Protein AF-A0A327JX13-F1 (afdb_monomer_lite)

Structure (mmCIF, N/CA/C/O backbone):
data_AF-A0A327JX13-F1
#
_entry.id   AF-A0A327JX13-F1
#
loop_
_atom_site.group_PDB
_atom_site.id
_atom_site.type_symbol
_atom_site.label_atom_id
_atom_site.label_alt_id
_atom_site.label_comp_id
_atom_site.label_asym_id
_atom_site.label_entity_id
_atom_site.label_seq_id
_atom_site.pdbx_PDB_ins_code
_atom_site.Cartn_x
_atom_site.Cartn_y
_atom_site.Cartn_z
_atom_site.occupancy
_atom_site.B_iso_or_equiv
_atom_site.auth_seq_id
_atom_site.auth_comp_id
_atom_site.auth_asym_id
_atom_site.auth_atom_id
_atom_site.pdbx_PDB_model_num
ATOM 1 N N . ASN A 1 1 ? 0.030 -0.473 -1.514 1.00 98.06 1 ASN A N 1
ATOM 2 C CA . ASN A 1 1 ? 0.776 -1.467 -2.323 1.00 98.06 1 ASN A CA 1
ATOM 3 C C . ASN A 1 1 ? 2.258 -1.378 -2.004 1.00 98.06 1 ASN A C 1
ATOM 5 O O . ASN A 1 1 ? 2.809 -0.287 -2.056 1.00 98.06 1 ASN A O 1
ATOM 9 N N . GLY A 1 2 ? 2.884 -2.495 -1.646 1.00 98.06 2 GLY A N 1
ATOM 10 C CA . GLY A 1 2 ? 4.286 -2.564 -1.253 1.00 98.06 2 GLY A CA 1
ATOM 11 C C . GLY A 1 2 ? 5.279 -2.650 -2.417 1.00 98.06 2 GLY A C 1
ATOM 12 O O . GLY A 1 2 ? 4.936 -2.317 -3.561 1.00 98.06 2 GLY A O 1
ATOM 13 N N . PRO A 1 3 ? 6.525 -3.071 -2.138 1.00 97.69 3 PRO A N 1
ATOM 14 C CA . PRO A 1 3 ? 7.640 -2.944 -3.057 1.00 97.69 3 PRO A CA 1
ATOM 15 C C . PRO A 1 3 ? 7.467 -3.740 -4.347 1.00 97.69 3 PRO A C 1
ATOM 17 O O . PRO A 1 3 ? 6.881 -4.821 -4.368 1.00 97.69 3 PRO A O 1
ATOM 20 N N . ASN A 1 4 ? 8.044 -3.204 -5.423 1.00 94.94 4 ASN A N 1
ATOM 21 C CA . ASN A 1 4 ? 8.062 -3.738 -6.789 1.00 94.94 4 ASN A CA 1
ATOM 22 C C . ASN A 1 4 ? 6.701 -3.838 -7.496 1.00 94.94 4 ASN A C 1
ATOM 24 O O . ASN A 1 4 ? 6.681 -4.115 -8.696 1.00 94.94 4 ASN A O 1
ATOM 28 N N . LEU A 1 5 ? 5.574 -3.572 -6.827 1.00 94.00 5 LEU A N 1
ATOM 29 C CA . LEU A 1 5 ? 4.250 -3.617 -7.464 1.00 94.00 5 LEU A CA 1
ATOM 30 C C . LEU A 1 5 ? 4.049 -2.513 -8.511 1.00 94.00 5 LEU A C 1
ATOM 32 O O . LEU A 1 5 ? 3.257 -2.680 -9.432 1.00 94.00 5 LEU A O 1
ATOM 36 N N . ASN A 1 6 ? 4.831 -1.432 -8.462 1.00 93.81 6 ASN A N 1
ATOM 37 C CA . ASN A 1 6 ? 4.913 -0.453 -9.551 1.00 93.81 6 ASN A CA 1
ATOM 38 C C . ASN A 1 6 ? 5.450 -1.037 -10.871 1.00 93.81 6 ASN A 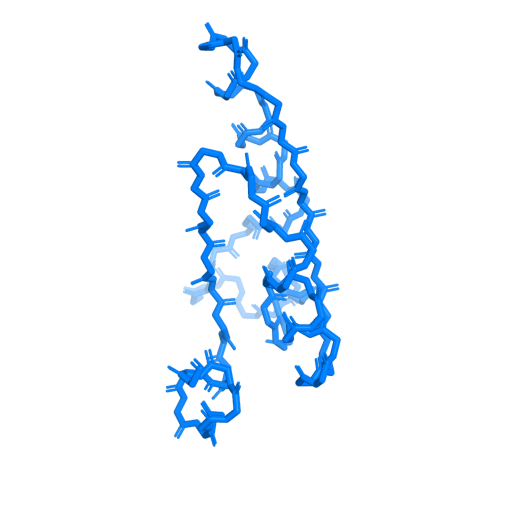C 1
ATOM 40 O O . ASN A 1 6 ? 5.392 -0.371 -11.900 1.00 93.81 6 ASN A O 1
ATOM 44 N N . ARG A 1 7 ? 6.003 -2.257 -10.854 1.00 91.31 7 ARG A N 1
ATOM 45 C CA . ARG A 1 7 ? 6.527 -2.949 -12.039 1.00 91.31 7 ARG A CA 1
ATOM 46 C C . ARG A 1 7 ? 5.565 -3.990 -12.621 1.00 91.31 7 ARG A C 1
ATOM 48 O O . ARG A 1 7 ? 5.956 -4.683 -13.564 1.00 91.31 7 ARG A O 1
ATOM 55 N N . LEU A 1 8 ? 4.350 -4.121 -12.078 1.00 88.00 8 LEU A N 1
ATOM 56 C CA . LEU A 1 8 ? 3.307 -4.977 -12.657 1.00 88.00 8 LEU A CA 1
ATOM 57 C C . LEU A 1 8 ? 3.045 -4.601 -14.124 1.00 88.00 8 LEU A C 1
ATOM 59 O O . LEU A 1 8 ? 3.106 -3.428 -14.490 1.00 88.00 8 LEU A O 1
ATOM 63 N N . GLY A 1 9 ? 2.810 -5.607 -14.966 1.00 78.81 9 GLY A N 1
ATOM 64 C CA . GLY A 1 9 ? 2.627 -5.452 -16.414 1.00 78.81 9 GLY A CA 1
ATOM 65 C C . GLY A 1 9 ? 3.915 -5.220 -17.222 1.00 78.81 9 GLY A C 1
ATOM 66 O O . GLY A 1 9 ? 3.891 -5.349 -18.442 1.00 78.81 9 GLY A O 1
ATOM 67 N N . VAL A 1 10 ? 5.058 -4.935 -16.579 1.00 72.25 10 VAL A N 1
ATOM 68 C CA . VAL A 1 10 ? 6.346 -4.675 -17.265 1.00 72.25 10 VAL A CA 1
ATOM 69 C C . VAL A 1 10 ? 7.320 -5.857 -17.163 1.00 72.25 10 VAL A C 1
ATOM 71 O O . VAL A 1 10 ? 8.197 -6.021 -18.011 1.00 72.25 10 VAL A O 1
ATOM 74 N N . ARG A 1 11 ? 7.197 -6.701 -16.132 1.00 62.03 11 ARG A N 1
ATOM 75 C CA . ARG A 1 11 ? 8.037 -7.895 -15.929 1.00 62.03 11 ARG A CA 1
ATOM 76 C C . ARG A 1 11 ? 7.232 -9.175 -16.133 1.00 62.03 11 ARG A C 1
ATOM 78 O O . ARG A 1 11 ? 6.174 -9.320 -15.538 1.00 62.03 11 ARG A O 1
ATOM 85 N N . GLU A 1 12 ? 7.786 -10.095 -16.923 1.00 59.78 12 GLU A N 1
ATOM 86 C CA . GLU A 1 12 ? 7.313 -11.482 -17.096 1.00 59.78 12 GLU A CA 1
ATOM 87 C C . GLU A 1 12 ? 5.780 -11.601 -17.267 1.00 59.78 12 GLU A C 1
ATOM 89 O O . GLU A 1 12 ? 5.096 -12.164 -16.406 1.00 59.78 12 GLU A O 1
ATOM 94 N N . PRO A 1 13 ? 5.219 -11.094 -18.389 1.00 61.66 13 PRO A N 1
ATOM 95 C CA . PRO A 1 13 ? 3.767 -11.023 -18.612 1.00 61.66 13 PRO A CA 1
ATOM 96 C C . PRO A 1 13 ? 3.059 -12.380 -18.514 1.00 61.66 13 PRO A C 1
ATOM 98 O O . PRO A 1 13 ? 1.877 -12.448 -18.190 1.00 61.66 13 PRO A O 1
ATOM 101 N N . SER A 1 14 ? 3.787 -13.468 -18.782 1.00 67.69 14 SER A N 1
ATOM 102 C CA . SER A 1 14 ? 3.301 -14.844 -18.685 1.00 67.69 14 SER A CA 1
ATOM 103 C C . SER A 1 14 ? 3.062 -15.328 -17.251 1.00 67.69 14 SER A C 1
ATOM 105 O O . SER A 1 14 ? 2.358 -16.317 -17.080 1.00 67.69 14 SER A O 1
ATOM 107 N N . ILE A 1 15 ? 3.642 -14.675 -16.236 1.00 66.06 15 ILE A N 1
ATOM 108 C CA . ILE A 1 15 ? 3.530 -15.070 -14.821 1.00 66.06 15 ILE A CA 1
ATOM 109 C C . ILE A 1 15 ? 2.600 -14.123 -14.052 1.00 66.06 15 ILE A C 1
ATOM 111 O O . ILE A 1 15 ? 1.752 -14.587 -13.295 1.00 66.06 15 ILE A O 1
ATOM 115 N N . TYR A 1 16 ? 2.721 -12.808 -14.259 1.00 63.72 16 TYR A N 1
ATOM 116 C CA . TYR A 1 16 ? 1.999 -11.796 -13.466 1.00 63.72 16 TYR A CA 1
ATOM 117 C C . TYR A 1 16 ? 0.782 -11.182 -14.175 1.00 63.72 16 TYR A C 1
ATOM 119 O O . TYR A 1 16 ? 0.073 -10.367 -13.586 1.00 63.72 16 TYR A O 1
ATOM 127 N N . GLY A 1 17 ? 0.519 -11.583 -15.423 1.00 68.19 17 GLY A N 1
ATOM 128 C CA . GLY A 1 17 ? -0.500 -10.974 -16.274 1.00 68.19 17 GLY A CA 1
ATOM 129 C C . GLY A 1 17 ? -0.049 -9.637 -16.873 1.00 68.19 17 GLY A C 1
ATOM 130 O O . GLY A 1 17 ? 0.990 -9.081 -16.521 1.00 68.19 17 GLY A O 1
ATOM 131 N N . MET A 1 18 ? -0.835 -9.122 -17.822 1.00 76.75 18 MET A N 1
ATOM 132 C CA . MET A 1 18 ? -0.554 -7.840 -18.492 1.00 76.75 18 MET A CA 1
ATOM 133 C C . MET A 1 18 ? -1.089 -6.625 -17.726 1.00 76.75 18 MET A C 1
ATOM 135 O O . MET A 1 18 ? -0.753 -5.500 -18.078 1.00 76.75 18 MET A O 1
ATOM 139 N N . ALA A 1 19 ? -1.915 -6.844 -16.699 1.00 84.62 19 ALA A N 1
ATOM 140 C CA . ALA A 1 19 ? -2.514 -5.761 -15.933 1.00 84.62 19 ALA A CA 1
ATOM 141 C C . ALA A 1 19 ? -1.435 -4.989 -15.164 1.00 84.62 19 ALA A C 1
ATOM 143 O O . ALA A 1 19 ? -0.676 -5.552 -14.369 1.00 84.62 19 ALA A O 1
ATOM 144 N N . THR A 1 20 ? -1.377 -3.686 -15.408 1.00 91.81 20 THR A N 1
ATOM 145 C CA . THR A 1 20 ? -0.519 -2.765 -14.672 1.00 91.81 20 THR A CA 1
ATOM 146 C C . THR A 1 20 ? -1.158 -2.396 -13.338 1.00 91.81 20 THR A C 1
ATOM 148 O O . THR A 1 20 ? -2.349 -2.607 -13.096 1.00 91.81 20 THR A O 1
ATOM 151 N N . LEU A 1 21 ? -0.371 -1.784 -12.454 1.00 94.38 21 LEU A N 1
ATOM 152 C CA . LEU A 1 21 ? -0.910 -1.259 -11.203 1.00 94.38 21 LEU A CA 1
ATOM 153 C C . LEU A 1 21 ? -1.951 -0.145 -11.440 1.00 94.38 21 LEU A C 1
ATOM 155 O O . LEU A 1 21 ? -2.898 -0.033 -10.666 1.00 94.38 21 LEU A O 1
ATOM 159 N N . ALA A 1 22 ? -1.807 0.625 -12.523 1.00 94.50 22 ALA A N 1
ATOM 160 C CA . ALA A 1 22 ? -2.768 1.653 -12.916 1.00 94.50 22 ALA A CA 1
ATOM 161 C C . ALA A 1 22 ? -4.098 1.047 -13.398 1.00 94.50 22 ALA A C 1
ATOM 163 O O . ALA A 1 22 ? -5.158 1.557 -13.044 1.00 94.50 22 ALA A O 1
ATOM 164 N N . ASP A 1 23 ? -4.058 -0.074 -14.127 1.00 94.56 23 ASP A N 1
ATOM 165 C CA . ASP A 1 23 ? -5.277 -0.787 -14.542 1.00 94.56 23 ASP A CA 1
ATOM 166 C C . ASP A 1 23 ? -6.054 -1.306 -13.324 1.00 94.56 23 ASP A C 1
ATOM 168 O O . ASP A 1 23 ? -7.280 -1.212 -13.261 1.00 94.56 23 ASP A O 1
ATOM 172 N N . ILE A 1 24 ? -5.331 -1.819 -12.321 1.00 94.62 24 ILE A N 1
ATOM 173 C CA . ILE A 1 24 ? -5.922 -2.270 -11.057 1.00 94.62 24 ILE A CA 1
ATOM 174 C C . ILE A 1 24 ? -6.544 -1.091 -10.301 1.00 94.62 24 ILE A C 1
ATOM 176 O O . ILE A 1 24 ? -7.655 -1.223 -9.789 1.00 94.62 24 ILE A O 1
ATOM 180 N N . GLU A 1 25 ? -5.857 0.054 -10.230 1.00 97.38 25 GLU A N 1
ATOM 181 C CA . GLU A 1 25 ? -6.400 1.258 -9.597 1.00 97.38 25 GLU A CA 1
ATOM 182 C C . GLU A 1 25 ? -7.697 1.711 -10.273 1.00 97.38 25 GLU A C 1
ATOM 184 O O . GLU A 1 25 ? -8.689 1.927 -9.577 1.00 97.38 25 GLU A O 1
ATOM 189 N N . ALA A 1 26 ? -7.710 1.816 -11.606 1.00 97.06 26 ALA A N 1
ATOM 190 C CA . ALA A 1 26 ? -8.887 2.236 -12.365 1.00 97.06 26 ALA A CA 1
ATOM 191 C C . ALA A 1 26 ? -10.076 1.297 -12.115 1.00 97.06 26 ALA A C 1
ATOM 193 O O . ALA A 1 26 ? -11.152 1.743 -11.723 1.0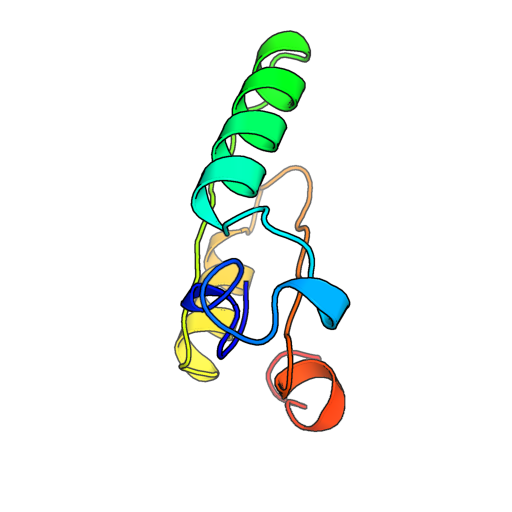0 97.06 26 ALA A O 1
ATOM 194 N N . MET A 1 27 ? -9.847 -0.017 -12.212 1.00 96.38 27 MET A N 1
ATOM 195 C CA . MET A 1 27 ? -10.872 -1.028 -11.949 1.00 96.38 27 MET A CA 1
ATOM 196 C C . MET A 1 27 ? -11.448 -0.926 -10.525 1.00 96.38 27 MET A C 1
ATOM 198 O O . MET A 1 27 ? -12.655 -1.087 -10.327 1.00 96.38 27 MET A O 1
ATOM 202 N N . LEU A 1 28 ? -10.600 -0.703 -9.515 1.00 97.19 28 LEU A N 1
ATOM 203 C CA . LEU A 1 28 ? -11.054 -0.551 -8.130 1.00 97.19 28 LEU A CA 1
ATOM 204 C C . LEU A 1 28 ? -11.814 0.758 -7.923 1.00 97.19 28 LEU A C 1
ATOM 206 O O . LEU A 1 28 ? -12.821 0.758 -7.214 1.00 97.19 28 LEU A O 1
ATOM 210 N N . ARG A 1 29 ? -11.353 1.851 -8.540 1.00 97.75 29 ARG A N 1
ATOM 211 C CA . ARG A 1 29 ? -11.984 3.168 -8.441 1.00 97.75 29 ARG A CA 1
ATOM 212 C C . ARG A 1 29 ? -13.404 3.129 -8.993 1.00 97.75 29 ARG A C 1
ATOM 214 O O . ARG A 1 29 ? -14.322 3.507 -8.271 1.00 97.75 29 ARG A O 1
ATOM 221 N N . ASP A 1 30 ? -13.588 2.572 -10.188 1.00 97.25 30 ASP A N 1
ATOM 222 C CA . ASP A 1 30 ? -14.908 2.427 -10.811 1.00 97.25 30 ASP A CA 1
ATOM 223 C C . ASP A 1 30 ? -15.851 1.602 -9.919 1.00 97.25 30 ASP A C 1
ATOM 225 O O . ASP A 1 30 ? -16.951 2.033 -9.570 1.00 97.25 30 ASP A O 1
ATOM 229 N N . ARG A 1 31 ? -15.379 0.441 -9.445 1.00 97.06 31 ARG A N 1
ATOM 230 C CA . ARG A 1 31 ? -16.172 -0.475 -8.611 1.00 97.06 31 ARG A CA 1
ATOM 231 C C . A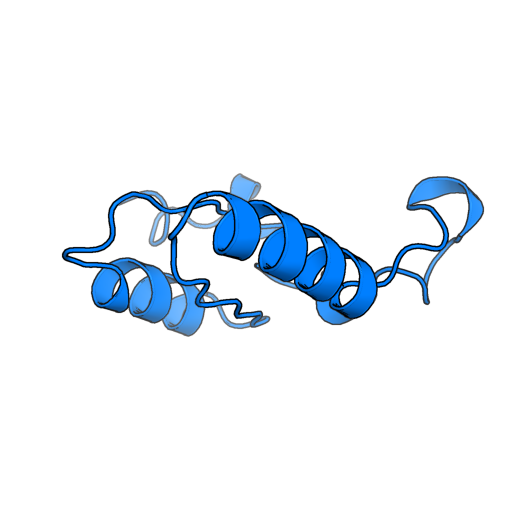RG A 1 31 ? -16.592 0.128 -7.266 1.00 97.06 31 ARG A C 1
ATOM 233 O O . ARG A 1 31 ? -17.671 -0.202 -6.762 1.00 97.06 31 ARG A O 1
ATOM 240 N N . LEU A 1 32 ? -15.729 0.926 -6.640 1.00 96.94 32 LEU A N 1
ATOM 241 C CA . LEU A 1 32 ? -16.010 1.557 -5.348 1.00 96.94 32 LEU A CA 1
ATOM 242 C C . LEU A 1 32 ? -16.906 2.784 -5.503 1.00 96.94 32 LEU A C 1
ATOM 244 O O . LEU A 1 32 ? -17.839 2.944 -4.716 1.00 96.94 32 LEU A O 1
ATOM 248 N N . GLN A 1 33 ? -16.703 3.570 -6.560 1.00 95.69 33 GLN A N 1
ATOM 249 C CA . GLN A 1 33 ? -17.547 4.718 -6.869 1.00 95.69 33 GLN A CA 1
ATOM 250 C C . GLN A 1 33 ? -19.003 4.296 -7.121 1.00 95.69 33 GLN A C 1
ATOM 252 O O . GLN A 1 33 ? -19.916 4.913 -6.578 1.00 95.69 33 GLN A O 1
ATOM 257 N N . GLU A 1 34 ? -19.237 3.193 -7.843 1.00 96.50 34 GLU A N 1
ATOM 258 C CA . GLU A 1 34 ? -20.576 2.594 -8.015 1.00 96.50 34 GLU A CA 1
ATOM 259 C C . GLU A 1 34 ? -21.274 2.249 -6.688 1.00 96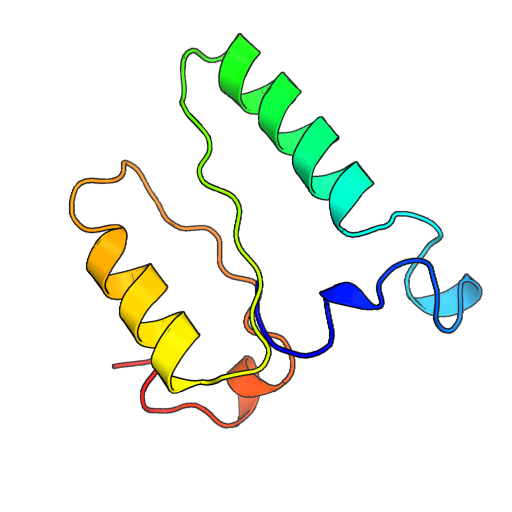.50 34 GLU A C 1
ATOM 261 O O . GLU A 1 34 ? -22.499 2.150 -6.628 1.00 96.50 34 GLU A O 1
ATOM 266 N N . ARG A 1 35 ? -20.498 2.039 -5.621 1.00 96.62 35 ARG A N 1
ATOM 267 C CA . ARG A 1 35 ? -20.976 1.670 -4.282 1.00 96.62 35 ARG A CA 1
ATOM 268 C C . ARG A 1 35 ? -20.958 2.843 -3.299 1.00 96.62 35 ARG A C 1
ATOM 270 O O . ARG A 1 35 ? -21.287 2.640 -2.135 1.00 96.62 35 ARG A O 1
ATOM 277 N N . GLY A 1 36 ? -20.601 4.044 -3.758 1.00 97.06 36 GLY A N 1
ATOM 278 C CA . GLY A 1 36 ? -20.550 5.252 -2.935 1.00 97.06 36 GLY A CA 1
ATOM 279 C C . GLY A 1 36 ? -19.360 5.317 -1.976 1.00 97.06 36 GLY A C 1
ATOM 280 O O . GLY A 1 36 ? -19.457 5.993 -0.957 1.00 97.06 36 GLY A O 1
ATOM 281 N N . TYR A 1 37 ? -18.262 4.616 -2.276 1.00 97.19 37 TYR A N 1
ATOM 282 C CA . TYR A 1 37 ? -17.026 4.674 -1.493 1.00 97.19 37 TYR A CA 1
ATOM 283 C C . TYR A 1 37 ? -15.933 5.449 -2.227 1.00 97.19 37 TYR A C 1
ATOM 285 O O . TYR A 1 37 ? -15.724 5.261 -3.427 1.00 97.19 37 TYR A O 1
ATOM 293 N N . ASP A 1 38 ? -15.180 6.248 -1.475 1.00 96.31 38 ASP A N 1
ATOM 294 C CA . ASP A 1 38 ? -13.950 6.872 -1.954 1.00 96.31 38 ASP A CA 1
ATOM 295 C C . ASP A 1 38 ? -12.777 5.879 -1.937 1.00 96.31 38 ASP A C 1
ATOM 297 O O . ASP A 1 38 ? -12.694 4.989 -1.088 1.00 96.31 38 ASP A O 1
ATOM 301 N N . LEU A 1 39 ? -11.836 6.054 -2.872 1.00 97.38 39 LEU A N 1
ATOM 302 C CA . LEU A 1 39 ? -10.618 5.246 -2.963 1.00 97.38 39 LEU A CA 1
ATOM 303 C C . LEU A 1 39 ? -9.364 6.116 -2.863 1.00 97.38 39 LEU A C 1
ATOM 305 O O . LEU A 1 39 ? -9.073 6.923 -3.755 1.00 97.38 39 LEU A O 1
ATOM 309 N N . ILE A 1 40 ? -8.567 5.846 -1.827 1.00 97.81 40 ILE A N 1
ATOM 310 C CA . ILE A 1 40 ? -7.168 6.263 -1.726 1.00 97.81 40 ILE A CA 1
ATOM 311 C C . ILE A 1 40 ? -6.299 5.084 -2.168 1.00 97.81 40 ILE A C 1
ATOM 313 O O . ILE A 1 40 ? -6.277 4.039 -1.522 1.00 97.81 40 ILE A O 1
ATOM 317 N N . PHE A 1 41 ? -5.568 5.252 -3.269 1.00 98.19 41 PHE A N 1
ATOM 318 C CA . PHE A 1 41 ? -4.695 4.222 -3.825 1.00 98.19 41 PHE A CA 1
ATOM 319 C C . PHE A 1 41 ? -3.247 4.714 -3.825 1.00 98.19 41 PHE A C 1
ATOM 321 O O . PHE A 1 41 ? -2.952 5.797 -4.324 1.00 98.19 41 PHE A O 1
ATOM 328 N N . ARG A 1 42 ? -2.338 3.947 -3.211 1.00 98.25 42 ARG A N 1
ATOM 329 C CA . ARG A 1 42 ? -0.924 4.327 -3.053 1.00 98.25 42 ARG A CA 1
ATOM 330 C C . ARG A 1 42 ? 0.009 3.131 -3.222 1.00 98.25 42 ARG A C 1
ATOM 332 O O . ARG A 1 42 ? -0.357 1.980 -2.939 1.00 98.25 42 ARG A O 1
ATOM 339 N N . GLN A 1 43 ? 1.238 3.407 -3.648 1.00 98.38 43 GLN A N 1
ATOM 340 C CA . GLN A 1 43 ? 2.325 2.437 -3.740 1.00 98.38 43 GLN A CA 1
ATOM 341 C C . GLN A 1 43 ? 3.630 3.063 -3.260 1.00 98.38 43 GLN A C 1
ATOM 343 O O . GLN A 1 43 ? 3.885 4.226 -3.547 1.00 98.38 43 GLN A O 1
ATOM 348 N N . THR A 1 44 ? 4.447 2.285 -2.553 1.00 98.56 44 THR A N 1
ATOM 349 C CA . THR A 1 44 ? 5.828 2.663 -2.239 1.00 98.56 44 THR A CA 1
ATOM 350 C C . THR A 1 44 ? 6.716 1.428 -2.105 1.00 98.56 44 THR A C 1
ATOM 352 O O . THR A 1 44 ? 6.248 0.318 -1.832 1.00 98.56 44 THR A O 1
ATOM 355 N N . ASN A 1 45 ? 8.014 1.627 -2.329 1.00 98.38 45 ASN A N 1
ATOM 356 C CA . ASN A 1 45 ? 9.056 0.632 -2.089 1.00 98.38 45 ASN A CA 1
ATOM 357 C C . ASN A 1 45 ? 9.706 0.778 -0.704 1.00 98.38 45 ASN A C 1
ATOM 359 O O . ASN A 1 45 ? 10.598 -0.003 -0.390 1.00 98.38 45 ASN A O 1
ATOM 363 N N . HIS A 1 46 ? 9.295 1.764 0.097 1.00 98.56 46 HIS A N 1
ATOM 364 C CA . HIS A 1 46 ? 9.877 2.056 1.402 1.00 98.56 46 HIS A CA 1
ATOM 365 C C . HIS A 1 46 ? 8.974 1.541 2.525 1.00 98.56 46 HIS A C 1
ATOM 367 O O . HIS A 1 46 ? 7.811 1.923 2.618 1.00 98.56 46 HIS A O 1
ATOM 373 N N . GLU A 1 47 ? 9.519 0.686 3.392 1.00 98.50 47 GLU A N 1
ATOM 374 C CA . GLU A 1 47 ? 8.790 0.082 4.517 1.00 98.50 47 GLU A CA 1
ATOM 375 C C . GLU A 1 47 ? 8.142 1.128 5.431 1.00 98.50 47 GLU A C 1
ATOM 377 O O . GLU A 1 47 ? 6.935 1.083 5.642 1.00 98.50 47 GLU A O 1
ATOM 382 N N . GLY A 1 48 ? 8.912 2.112 5.906 1.00 98.50 48 GLY A N 1
ATOM 383 C CA . GLY A 1 48 ? 8.386 3.147 6.801 1.00 98.50 48 GLY A CA 1
ATOM 384 C C . GLY A 1 48 ? 7.258 3.967 6.172 1.00 98.50 48 GLY A C 1
ATOM 385 O O . GLY A 1 48 ? 6.288 4.291 6.839 1.00 98.50 48 GLY A O 1
ATOM 386 N N . GLU A 1 49 ? 7.315 4.233 4.867 1.00 98.62 49 GLU A N 1
ATOM 387 C CA . GLU A 1 49 ? 6.238 4.955 4.184 1.00 98.62 49 GLU A CA 1
ATOM 388 C C . GLU A 1 49 ? 4.957 4.106 4.063 1.00 98.62 49 GLU A C 1
ATOM 390 O O . GLU A 1 49 ? 3.858 4.650 4.143 1.00 98.62 49 GLU A O 1
ATOM 395 N N . LEU A 1 50 ? 5.063 2.773 3.936 1.00 98.19 50 LEU A N 1
ATOM 396 C CA . LEU A 1 50 ? 3.886 1.899 4.045 1.00 98.19 50 LEU A CA 1
ATOM 397 C C . LEU A 1 50 ? 3.261 1.960 5.436 1.00 98.19 50 LEU A C 1
ATOM 399 O O . LEU A 1 50 ? 2.037 1.991 5.518 1.00 98.19 50 LEU A O 1
ATOM 403 N N . VAL A 1 51 ? 4.076 1.986 6.494 1.00 98.31 51 VAL A N 1
ATOM 404 C CA . VAL A 1 51 ? 3.585 2.131 7.873 1.00 98.31 51 VAL A CA 1
ATOM 405 C C . VAL A 1 51 ? 2.841 3.459 8.026 1.00 98.31 51 VAL A C 1
ATOM 407 O O . VAL A 1 51 ? 1.692 3.475 8.460 1.00 98.31 51 VAL A O 1
ATOM 410 N N . GLU A 1 52 ? 3.415 4.561 7.539 1.00 98.50 52 GLU A N 1
ATOM 411 C CA . GLU A 1 52 ? 2.741 5.866 7.548 1.00 98.50 52 GLU A CA 1
ATOM 412 C C . GLU A 1 52 ? 1.432 5.867 6.742 1.00 98.50 52 GLU A C 1
ATOM 414 O O . GLU A 1 52 ? 0.465 6.525 7.122 1.00 98.50 52 GLU A O 1
ATOM 419 N N . PHE A 1 53 ? 1.344 5.111 5.641 1.00 98.00 53 PHE A N 1
ATOM 420 C CA . PHE A 1 53 ? 0.079 4.953 4.916 1.00 98.00 53 PHE A CA 1
ATOM 421 C C . PHE A 1 53 ? -0.978 4.198 5.721 1.00 98.00 53 PHE A C 1
ATOM 423 O O . PHE A 1 53 ? -2.154 4.532 5.590 1.00 98.00 53 PHE A O 1
ATOM 430 N N . VAL A 1 54 ? -0.582 3.201 6.516 1.00 96.56 54 VAL A N 1
ATOM 431 C CA . VAL A 1 54 ? -1.499 2.469 7.399 1.00 96.56 54 VAL A CA 1
ATOM 432 C C . VAL A 1 54 ? -1.991 3.387 8.517 1.00 96.56 54 VAL A C 1
ATOM 434 O O . VAL A 1 54 ? -3.200 3.498 8.689 1.00 96.56 54 VAL A O 1
ATOM 437 N N . HIS A 1 55 ? -1.102 4.129 9.183 1.00 97.38 55 HIS A N 1
ATOM 438 C CA . HIS A 1 55 ? -1.496 5.122 10.192 1.00 97.38 55 HIS A CA 1
ATOM 439 C C . HIS A 1 55 ? -2.428 6.197 9.617 1.00 97.38 55 HIS A C 1
ATOM 441 O O . HIS A 1 55 ? -3.448 6.540 10.205 1.00 97.38 55 HIS A O 1
ATOM 447 N N . ALA A 1 56 ? -2.124 6.712 8.423 1.00 97.25 56 ALA A N 1
ATOM 448 C CA . ALA A 1 56 ? -2.960 7.713 7.764 1.00 97.25 56 ALA A CA 1
ATOM 449 C C . ALA A 1 56 ? -4.332 7.175 7.313 1.00 97.25 56 ALA A C 1
ATOM 451 O O . ALA A 1 56 ? -5.187 7.968 6.915 1.00 97.25 56 ALA A O 1
ATOM 452 N N . ALA A 1 57 ? -4.536 5.854 7.327 1.00 96.38 57 ALA A N 1
ATOM 453 C CA . ALA A 1 57 ? -5.822 5.227 7.051 1.00 96.38 57 ALA A CA 1
ATOM 454 C C . ALA A 1 57 ? -6.721 5.133 8.297 1.00 96.38 57 ALA A C 1
ATOM 456 O O . ALA A 1 57 ? -7.835 4.614 8.189 1.00 96.38 57 ALA A O 1
ATOM 457 N N . ASP A 1 58 ? -6.289 5.656 9.449 1.00 94.00 58 ASP A N 1
ATOM 458 C CA . ASP A 1 58 ? -7.138 5.800 10.630 1.00 94.00 58 ASP A CA 1
ATOM 459 C C . ASP A 1 58 ? -8.441 6.536 10.278 1.00 94.00 58 ASP A C 1
ATOM 461 O O . ASP A 1 58 ? -8.452 7.648 9.748 1.00 94.00 58 ASP A O 1
ATOM 465 N N . GLY A 1 59 ? -9.572 5.885 10.558 1.00 93.12 59 GLY A N 1
ATOM 466 C CA . GLY A 1 59 ? -10.910 6.381 10.220 1.00 93.12 59 GLY A CA 1
ATOM 467 C C . GLY A 1 59 ? -11.433 5.966 8.840 1.00 93.12 59 GLY A C 1
ATOM 468 O O . GLY A 1 59 ? -12.602 6.222 8.544 1.00 93.12 59 GLY A O 1
ATOM 469 N N . ALA A 1 60 ? -10.636 5.286 8.010 1.00 96.38 60 ALA A N 1
ATOM 470 C CA . ALA A 1 60 ? -11.136 4.645 6.797 1.00 96.38 60 ALA A CA 1
ATOM 471 C C . ALA A 1 60 ? -12.051 3.454 7.133 1.00 96.38 60 ALA A C 1
ATOM 473 O O . ALA A 1 60 ? -11.908 2.794 8.162 1.00 96.38 60 ALA A O 1
ATOM 474 N N . ASN A 1 61 ? -12.974 3.119 6.226 1.00 96.88 61 ASN A N 1
ATOM 475 C CA . ASN A 1 61 ? -13.843 1.947 6.393 1.00 96.88 61 ASN A CA 1
ATOM 476 C C . ASN A 1 61 ? -13.090 0.609 6.292 1.00 96.88 61 ASN A C 1
ATOM 478 O O . ASN A 1 61 ? -13.620 -0.423 6.701 1.00 96.88 61 ASN A O 1
ATOM 482 N N . GLY A 1 62 ? -11.885 0.611 5.723 1.00 95.44 62 GLY A N 1
ATOM 483 C CA . GLY A 1 62 ? -11.037 -0.567 5.618 1.00 95.44 62 GLY A CA 1
ATOM 484 C C . GLY A 1 62 ? -9.764 -0.302 4.823 1.00 95.44 62 GLY A C 1
ATOM 485 O O . GLY A 1 62 ? -9.662 0.678 4.084 1.00 95.44 62 GLY A O 1
ATOM 486 N N . VAL A 1 63 ? -8.803 -1.213 4.964 1.00 96.75 63 VAL A N 1
ATOM 487 C CA . VAL A 1 63 ? -7.516 -1.185 4.263 1.00 96.75 63 VAL A CA 1
ATOM 488 C C . VAL A 1 63 ? -7.341 -2.489 3.494 1.00 96.75 63 VAL A C 1
ATOM 490 O O . VAL A 1 63 ? -7.544 -3.576 4.031 1.00 96.75 63 VAL A O 1
ATOM 493 N N . VAL A 1 64 ? -6.932 -2.381 2.229 1.00 97.38 64 VAL A N 1
ATOM 494 C CA . VAL A 1 64 ? -6.489 -3.520 1.417 1.00 97.38 64 VAL A CA 1
ATOM 495 C C . VAL A 1 64 ? -5.001 -3.357 1.150 1.00 97.38 64 VAL A C 1
ATOM 497 O O . VAL A 1 64 ? -4.574 -2.416 0.478 1.00 97.38 64 VAL A O 1
ATOM 500 N N . LEU A 1 65 ? -4.206 -4.287 1.669 1.00 97.31 65 LEU A N 1
ATOM 501 C CA . LEU A 1 65 ? -2.755 -4.237 1.587 1.00 97.31 65 LEU A CA 1
ATOM 502 C C . LEU A 1 65 ? -2.210 -5.468 0.864 1.00 97.31 65 LEU A C 1
ATOM 504 O O . LEU A 1 65 ? -2.277 -6.586 1.362 1.00 97.31 65 LEU A O 1
ATOM 508 N N . ASN A 1 66 ? -1.588 -5.237 -0.290 1.00 97.62 66 ASN A N 1
ATOM 509 C CA . ASN A 1 66 ? -0.576 -6.142 -0.817 1.00 97.62 66 ASN A CA 1
ATOM 510 C C . ASN A 1 66 ? 0.795 -5.595 -0.405 1.00 97.62 66 ASN A C 1
ATOM 512 O O . ASN A 1 66 ? 1.232 -4.583 -0.959 1.00 97.62 66 ASN A O 1
ATOM 516 N N . ALA A 1 67 ? 1.442 -6.225 0.579 1.00 97.62 67 ALA A N 1
ATOM 517 C CA . ALA A 1 67 ? 2.740 -5.798 1.109 1.00 97.62 67 ALA A CA 1
ATOM 518 C C . ALA A 1 67 ? 3.938 -6.308 0.282 1.00 97.62 67 ALA A C 1
ATOM 520 O O . ALA A 1 67 ? 5.077 -5.949 0.575 1.00 97.62 67 ALA A O 1
ATOM 521 N N . GLY A 1 68 ? 3.716 -7.092 -0.780 1.00 96.19 68 GLY A N 1
ATOM 522 C CA . GLY A 1 68 ? 4.791 -7.635 -1.610 1.00 96.19 68 GLY A CA 1
ATOM 523 C C . GLY A 1 68 ? 5.830 -8.392 -0.776 1.00 96.19 68 GLY A C 1
ATOM 524 O O . GLY A 1 68 ? 5.484 -9.199 0.081 1.00 96.19 68 GLY A O 1
ATOM 525 N N . ALA A 1 69 ? 7.116 -8.102 -0.991 1.00 97.19 69 ALA A N 1
ATOM 526 C CA . ALA A 1 69 ? 8.197 -8.743 -0.236 1.00 97.19 69 ALA A CA 1
ATOM 527 C C . ALA A 1 69 ? 8.098 -8.515 1.286 1.00 97.19 69 ALA A C 1
ATOM 529 O O . ALA A 1 69 ? 8.496 -9.386 2.059 1.00 97.19 69 ALA A O 1
ATOM 530 N N . TYR A 1 70 ? 7.523 -7.389 1.722 1.00 98.50 70 TYR A N 1
ATOM 531 C CA . TYR A 1 70 ? 7.405 -7.064 3.143 1.00 98.50 70 TYR A CA 1
ATOM 532 C C . TYR A 1 70 ? 6.420 -7.955 3.898 1.00 98.50 70 TYR A C 1
ATOM 534 O O . TYR A 1 70 ? 6.545 -8.054 5.114 1.00 98.50 70 TYR A O 1
ATOM 542 N N . THR A 1 71 ? 5.549 -8.704 3.209 1.00 97.94 71 THR A N 1
ATOM 543 C CA . THR A 1 71 ? 4.759 -9.785 3.828 1.00 97.94 71 THR A CA 1
ATOM 544 C C . THR A 1 71 ? 5.635 -10.800 4.571 1.00 97.94 71 THR A C 1
ATOM 546 O O . THR A 1 71 ? 5.175 -11.430 5.518 1.00 97.94 71 THR A O 1
ATOM 549 N N . HIS A 1 72 ? 6.891 -10.975 4.156 1.00 98.00 72 HIS A N 1
ATOM 550 C CA . HIS A 1 72 ? 7.786 -11.981 4.726 1.00 98.00 72 HIS A CA 1
ATOM 551 C C . HIS A 1 72 ? 8.787 -11.426 5.739 1.00 98.00 72 HIS A C 1
ATOM 553 O O . HIS A 1 72 ? 9.437 -12.210 6.425 1.00 98.00 72 HIS A O 1
ATOM 559 N N . THR A 1 73 ? 8.965 -10.106 5.800 1.00 98.19 73 THR A N 1
ATOM 560 C CA . THR A 1 73 ? 10.099 -9.511 6.524 1.00 98.19 73 THR A CA 1
ATOM 561 C C . THR A 1 73 ? 9.721 -8.361 7.443 1.00 98.19 73 THR A C 1
ATOM 563 O O . THR A 1 73 ? 10.478 -8.076 8.366 1.00 98.19 73 THR A O 1
ATOM 566 N N . SER A 1 74 ? 8.604 -7.676 7.196 1.00 98.31 74 SER A N 1
ATOM 567 C CA . SER A 1 74 ? 8.267 -6.463 7.934 1.00 98.31 74 SER A CA 1
ATOM 568 C C . SER A 1 74 ? 7.461 -6.793 9.181 1.00 98.31 74 SER A C 1
ATOM 570 O O . SER A 1 74 ? 6.246 -6.967 9.126 1.00 98.31 74 SER A O 1
ATOM 572 N N . VAL A 1 75 ? 8.152 -6.864 10.318 1.00 98.38 75 VAL A N 1
ATOM 573 C CA . VAL A 1 75 ? 7.492 -6.890 11.631 1.00 98.38 75 VAL A CA 1
ATOM 574 C C . VAL A 1 75 ? 6.864 -5.527 11.929 1.00 98.38 75 VAL A C 1
ATOM 576 O O . VAL A 1 75 ? 5.775 -5.482 12.476 1.00 98.38 75 VAL A O 1
ATOM 579 N N . ALA A 1 76 ? 7.496 -4.430 11.494 1.00 98.19 76 ALA A N 1
ATOM 580 C CA . ALA A 1 76 ? 7.000 -3.070 11.714 1.00 98.19 76 ALA A CA 1
ATOM 581 C C . ALA A 1 76 ? 5.648 -2.785 11.041 1.00 98.19 76 ALA 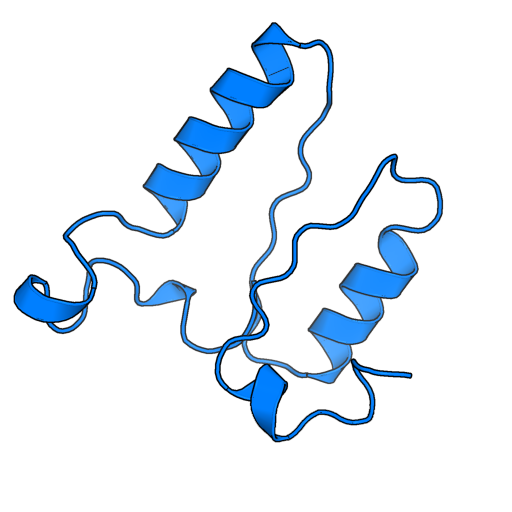A C 1
ATOM 583 O O . ALA A 1 76 ? 4.905 -1.947 11.521 1.00 98.19 76 ALA A O 1
ATOM 584 N N . LEU A 1 77 ? 5.337 -3.452 9.924 1.00 96.75 77 LEU A N 1
ATOM 585 C CA . LEU A 1 77 ? 4.036 -3.341 9.257 1.00 96.75 77 LEU A CA 1
ATOM 586 C C . LEU A 1 77 ? 2.981 -4.290 9.847 1.00 96.75 77 LEU A C 1
ATOM 588 O O . LEU A 1 77 ? 1.800 -4.149 9.541 1.00 96.75 77 LEU A O 1
ATOM 592 N N . ALA A 1 78 ? 3.416 -5.307 10.594 1.00 95.81 78 ALA A N 1
ATOM 593 C CA . ALA A 1 78 ? 2.535 -6.27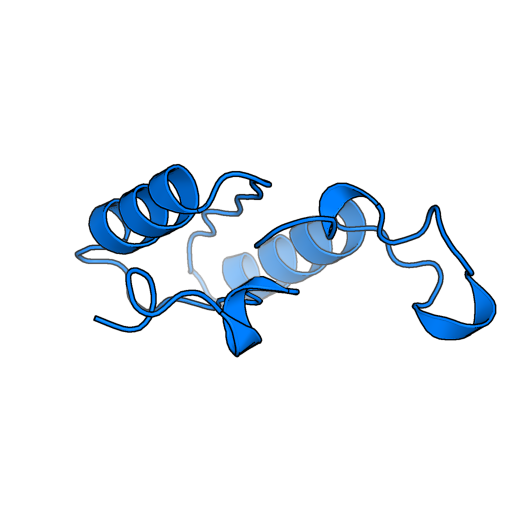3 11.241 1.00 95.81 78 ALA A CA 1
ATOM 594 C C . ALA A 1 78 ? 2.091 -5.831 12.646 1.00 95.81 78 ALA A C 1
ATOM 596 O O . ALA A 1 78 ? 1.054 -6.310 13.105 1.00 95.81 78 ALA A O 1
ATOM 597 N N . ASP A 1 79 ? 2.893 -4.989 13.301 1.00 95.25 79 ASP A N 1
ATOM 598 C CA . ASP A 1 79 ? 2.589 -4.299 14.564 1.00 95.25 79 ASP A CA 1
ATOM 599 C C . ASP A 1 79 ? 1.602 -3.143 14.326 1.00 95.25 79 ASP A C 1
ATOM 601 O O . ASP A 1 79 ? 0.605 -3.055 15.080 1.00 95.25 79 ASP A O 1
#

Secondary structure (DSSP, 8-state):
--TTGGGTTTS-HHHH-S--HHHHHHHHHHHHHTTT--------S-HHHHHHHHHTTTTSS------GGGGGT-STTT-

InterPro domains:
  IPR001874 Dehydroquinase, class II [MF_00169] (1-79)
  IPR001874 Dehydroquinase, class II [PF01220] (1-79)
  IPR001874 Dehydroquinase, class II [PTHR21272] (1-79)
  IPR036441 Dehydroquinase, class II superfamily [G3DSA:3.40.50.9100] (1-79)
  IPR036441 Dehydroquinase, class II superfamily [SSF52304] (1-79)

Sequence (79 aa):
NGPNLNRLGVREPSIYGMATLADIEAMLRDRLQERGYDLIFRQTNHEGELVEFVHAADGANGVVLNAGAYTHTSVALAD

Foldseek 3Di:
DEPPLQCQLPPDCVPRNNDHPVNVVVVVCVVQVVVVDDDDDDYDHDLVVVLVVVVVCVVPPDDDDDHDPCVPPPPVNVD

Radius of gyration: 13.58 Å; chains: 1; bounding box: 31×23×33 Å

pLDDT: mean 92.87, std 10.08, range [59.78, 98.62]

Organism: NCBI:txid29409